Protein AF-A0AAF0TDH2-F1 (afdb_monomer)

Solvent-accessible surface area (backbone atoms only — not comparable to full-atom values): 7952 Å² total; per-residue (Å²): 132,87,83,76,61,48,94,65,68,72,44,84,54,62,76,77,41,66,58,97,68,36,34,32,22,38,26,40,34,54,87,83,44,97,67,91,58,60,51,54,29,28,34,43,34,21,43,61,96,62,30,69,61,59,55,50,49,50,58,56,37,62,77,40,68,89,36,91,58,48,72,44,62,68,47,34,45,79,46,80,52,93,97,41,53,31,37,31,42,33,30,59,53,82,91,70,78,55,77,60,76,76,54,73,85,88,79,69,83,70,92,71,72,67,78,79,85,86,78,90,78,81,88,76,89,133

pLDDT: mean 76.06, std 23.36, range [25.27, 97.56]

Organism: Solanum verrucosum (NCBI:txid315347)

Mean predicted aligned error: 10.88 Å

Sequence (126 aa):
MEEKEAEFMWKRGGTLGKGSYDFVSLAFTDTDSPMNVPSVIAVKSCTLSHCQSLQNERKFLRMFDDCPQIIRCFGFKVTQEDDSHLYNLLLEYASVGSVADRLGERGLPEFQLKYFHRGNLVKTHG

InterPro domains:
  IPR011009 Protein kinase-like domain superfamily [SSF56112] (11-118)
  IPR052751 Plant MAP kinase kinase kinase [PTHR48011] (7-117)

Nearest PDB structures (foldseek):
  1ywn-assembly1_A  TM=7.690E-01  e=1.434E-02  Homo sapiens
  7du8-assembly1_A  TM=7.326E-01  e=1.357E-02  Homo sapiens
  5amn-assembly1_A-2  TM=7.387E-01  e=1.789E-02  Homo sapiens
  8j61-assembly1_A  TM=7.366E-01  e=1.891E-02  Homo sapiens
  7ju6-assembly1_A  TM=5.436E-01  e=8.716E-03  Homo sapiens

Secondary structure (DSSP, 8-state):
-PPPPPSS-EEEEEEEEE-SSEEEEEEEE-TT-TT---SEEEEEEEEGGGTHHHHHHHHHHHTTTT-TTSPPEEEEEEEEETTEEEEEEEEE---S--GGGGS-S-S------S------------

Radius of gyration: 15.25 Å; Cα contacts (8 Å, |Δi|>4): 184; chains: 1; bounding box: 37×36×47 Å

Structure (mmCIF, N/CA/C/O backbone):
data_AF-A0AAF0TDH2-F1
#
_entry.id   AF-A0AAF0TDH2-F1
#
loop_
_atom_site.group_PDB
_atom_site.id
_atom_site.type_symbol
_atom_site.label_atom_id
_atom_site.label_alt_id
_atom_site.label_comp_id
_atom_site.label_asym_id
_atom_site.label_entity_id
_atom_site.label_seq_id
_atom_site.pdbx_PDB_ins_code
_atom_site.Cartn_x
_atom_site.Cartn_y
_atom_site.Cartn_z
_atom_site.occupancy
_atom_site.B_iso_or_equiv
_atom_site.auth_seq_id
_atom_site.auth_comp_id
_atom_site.auth_asym_id
_atom_site.auth_atom_id
_atom_site.pdbx_PDB_model_num
ATOM 1 N N . MET A 1 1 ? 16.440 12.050 7.221 1.00 44.00 1 MET A N 1
ATOM 2 C CA . MET A 1 1 ? 15.443 11.371 8.069 1.00 44.00 1 MET A CA 1
ATOM 3 C C . MET A 1 1 ? 15.174 10.046 7.392 1.00 44.00 1 MET A C 1
ATOM 5 O O . MET A 1 1 ? 14.632 10.048 6.297 1.00 44.00 1 MET A O 1
ATOM 9 N N . GLU A 1 2 ? 15.717 8.965 7.940 1.00 53.41 2 GLU A N 1
ATOM 10 C CA . GLU A 1 2 ? 15.536 7.620 7.392 1.00 53.41 2 GLU A CA 1
ATOM 11 C C . GLU A 1 2 ? 14.078 7.222 7.629 1.00 53.41 2 GLU A C 1
ATOM 13 O O . GLU A 1 2 ? 13.559 7.347 8.740 1.00 53.41 2 GLU A O 1
ATOM 18 N N . GLU A 1 3 ? 13.359 6.905 6.560 1.00 71.44 3 GLU A N 1
ATOM 19 C CA . GLU A 1 3 ? 11.929 6.644 6.649 1.00 71.44 3 GLU A CA 1
ATOM 20 C C . GLU A 1 3 ? 11.713 5.232 7.185 1.00 71.44 3 GLU A C 1
ATOM 22 O O . GLU A 1 3 ? 12.124 4.257 6.565 1.00 71.44 3 GLU A O 1
ATOM 27 N N . LYS A 1 4 ? 11.057 5.124 8.340 1.00 86.19 4 LYS A N 1
ATOM 28 C CA . LYS A 1 4 ? 10.780 3.834 8.971 1.00 86.19 4 LYS A CA 1
ATOM 29 C C . LYS A 1 4 ? 9.590 3.142 8.300 1.00 86.19 4 LYS A C 1
ATOM 31 O O . LYS A 1 4 ? 8.554 3.776 8.071 1.00 86.19 4 LYS A O 1
ATOM 36 N N . GLU A 1 5 ? 9.744 1.854 7.999 1.00 93.12 5 GLU A N 1
ATOM 37 C CA . GLU A 1 5 ? 8.651 0.986 7.551 1.00 93.12 5 GLU A CA 1
ATOM 38 C C . GLU A 1 5 ? 7.593 0.796 8.646 1.00 93.12 5 GLU A C 1
ATOM 40 O O . GLU A 1 5 ? 7.854 0.979 9.835 1.00 93.12 5 GLU A O 1
ATOM 45 N N . ALA A 1 6 ? 6.385 0.413 8.239 1.00 91.06 6 ALA A N 1
ATOM 46 C CA . ALA A 1 6 ? 5.291 0.136 9.158 1.00 91.06 6 ALA A CA 1
ATOM 47 C C . ALA A 1 6 ? 5.618 -1.042 10.100 1.00 91.06 6 ALA A C 1
ATOM 49 O O . ALA A 1 6 ? 6.099 -2.096 9.674 1.00 91.06 6 ALA A O 1
ATOM 50 N N . GLU A 1 7 ? 5.292 -0.885 11.384 1.00 88.75 7 GLU A N 1
ATOM 51 C CA . GLU A 1 7 ? 5.678 -1.812 12.463 1.00 88.75 7 GLU A CA 1
ATOM 52 C C . GLU A 1 7 ? 4.656 -2.930 12.738 1.00 88.75 7 GLU A C 1
ATOM 54 O O . GLU A 1 7 ? 4.766 -3.637 13.732 1.00 88.75 7 GLU A O 1
ATOM 59 N N . PHE A 1 8 ? 3.670 -3.128 11.860 1.00 89.94 8 PHE A N 1
ATOM 60 C CA . PHE A 1 8 ? 2.670 -4.195 11.990 1.00 89.94 8 PHE A CA 1
ATOM 61 C C . PHE A 1 8 ? 2.804 -5.242 10.883 1.00 89.94 8 PHE A C 1
ATOM 63 O O . PHE A 1 8 ? 3.315 -4.960 9.796 1.00 89.94 8 PHE A O 1
ATOM 70 N N . MET A 1 9 ? 2.360 -6.467 11.154 1.00 92.19 9 MET A N 1
ATOM 71 C CA . MET A 1 9 ? 2.359 -7.553 10.176 1.00 92.19 9 MET A CA 1
ATOM 72 C C . MET A 1 9 ? 1.107 -7.491 9.302 1.00 92.19 9 MET A C 1
ATOM 74 O O . MET A 1 9 ? 0.023 -7.120 9.754 1.00 92.19 9 MET A O 1
ATOM 78 N N . TRP A 1 10 ? 1.270 -7.839 8.028 1.00 94.25 10 TRP A N 1
ATOM 79 C CA . TRP A 1 10 ? 0.172 -7.948 7.077 1.00 94.25 10 TRP A CA 1
ATOM 80 C C . TRP A 1 10 ? 0.418 -9.110 6.120 1.00 94.25 10 TRP A C 1
ATOM 82 O O . TRP A 1 10 ? 1.561 -9.493 5.862 1.00 94.25 10 TRP A O 1
ATOM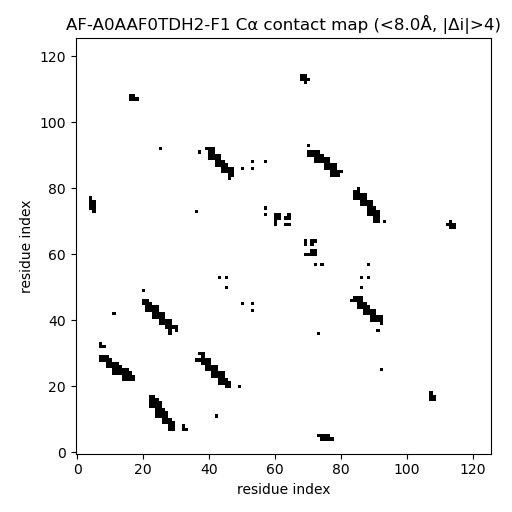 92 N N . LYS A 1 11 ? -0.667 -9.653 5.573 1.00 95.25 11 LYS A N 1
ATOM 93 C CA . LYS A 1 11 ? -0.642 -10.705 4.561 1.00 95.25 11 LYS A CA 1
ATOM 94 C C . LYS A 1 11 ? -1.417 -10.259 3.331 1.00 95.25 11 LYS A C 1
ATOM 96 O O . LYS A 1 11 ? -2.586 -9.887 3.443 1.00 95.25 11 LYS A O 1
ATOM 101 N N . ARG A 1 12 ? -0.779 -10.320 2.159 1.00 95.56 12 ARG A N 1
ATOM 102 C CA . ARG A 1 12 ? -1.423 -10.000 0.880 1.00 95.56 12 ARG A CA 1
ATOM 103 C C . ARG A 1 12 ? -2.577 -10.963 0.592 1.00 95.56 12 ARG A C 1
ATOM 105 O O . ARG A 1 12 ? -2.454 -12.172 0.782 1.00 95.56 12 ARG A O 1
ATOM 112 N N . GLY A 1 13 ? -3.689 -10.407 0.132 1.00 94.50 13 GLY A N 1
ATOM 113 C CA . GLY A 1 13 ? -4.853 -11.112 -0.389 1.00 94.50 13 GLY A CA 1
ATOM 114 C C . GLY A 1 13 ? -4.992 -10.945 -1.904 1.00 94.50 13 GLY A C 1
ATOM 115 O O . GLY A 1 13 ? -4.016 -10.735 -2.620 1.00 94.50 13 GLY A O 1
ATOM 116 N N . GLY A 1 14 ? -6.227 -11.039 -2.401 1.00 90.56 14 GLY A N 1
ATOM 117 C CA . GLY A 1 14 ? -6.520 -10.930 -3.832 1.00 90.56 14 GLY A CA 1
ATOM 118 C C . GLY A 1 14 ? -6.251 -9.536 -4.410 1.00 90.56 14 GLY A C 1
ATOM 119 O O . GLY A 1 14 ? -6.460 -8.518 -3.745 1.00 90.56 14 GLY A O 1
ATOM 120 N N . THR A 1 15 ? -5.813 -9.491 -5.668 1.00 92.12 15 THR A N 1
ATOM 121 C CA . THR A 1 15 ? -5.660 -8.252 -6.442 1.00 92.12 15 THR A CA 1
ATOM 122 C C . THR A 1 15 ? -7.030 -7.638 -6.741 1.00 92.12 15 THR A C 1
ATOM 124 O O . THR A 1 15 ? -7.901 -8.294 -7.304 1.00 92.12 15 THR A O 1
ATOM 127 N N . LEU A 1 16 ? -7.198 -6.369 -6.381 1.00 87.19 16 LEU A N 1
ATOM 128 C CA . LEU A 1 16 ? -8.380 -5.545 -6.645 1.00 87.19 16 LEU A CA 1
ATOM 129 C C . LEU A 1 16 ? -8.294 -4.828 -7.997 1.00 87.19 16 LEU A C 1
ATOM 131 O O . LEU A 1 16 ? -9.309 -4.579 -8.638 1.00 87.19 16 LEU A O 1
ATOM 135 N N . GLY A 1 17 ? -7.082 -4.496 -8.446 1.00 85.38 17 GLY A N 1
ATOM 136 C CA . GLY A 1 17 ? -6.857 -3.881 -9.749 1.00 85.38 17 GLY A CA 1
ATOM 137 C C . GLY A 1 17 ? -5.380 -3.775 -10.095 1.00 85.38 17 GLY A C 1
ATOM 138 O O . GLY A 1 17 ? -4.519 -3.916 -9.231 1.00 85.38 17 GLY A O 1
ATOM 139 N N . LYS A 1 18 ? -5.083 -3.546 -11.374 1.00 88.12 18 LYS A N 1
ATOM 140 C CA .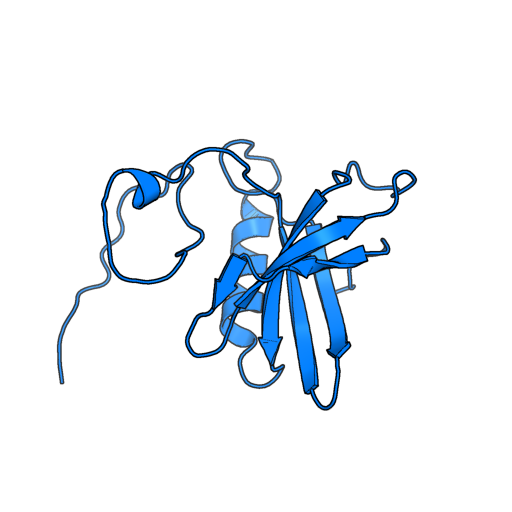 LYS A 1 18 ? -3.718 -3.520 -11.904 1.00 88.12 18 LYS A CA 1
ATOM 141 C C . LYS A 1 18 ? -3.561 -2.375 -12.896 1.00 88.12 18 LYS A C 1
ATOM 143 O O . LYS A 1 18 ? -4.312 -2.320 -13.864 1.00 88.12 18 LYS A O 1
ATOM 148 N N . GLY A 1 19 ? -2.600 -1.494 -12.641 1.00 81.62 19 GLY A N 1
ATOM 149 C CA . GLY A 1 19 ? -2.113 -0.484 -13.571 1.00 81.62 19 GLY A CA 1
ATOM 150 C C . GLY A 1 19 ? -0.922 -0.983 -14.385 1.00 81.62 19 GLY A C 1
ATOM 151 O O . GLY A 1 19 ? -0.550 -2.157 -14.345 1.00 81.62 19 GLY A O 1
ATOM 152 N N . SER A 1 20 ? -0.310 -0.078 -15.149 1.00 83.62 20 SER A N 1
ATOM 153 C CA . SER A 1 20 ? 0.844 -0.413 -15.996 1.00 83.62 20 SER A CA 1
ATOM 154 C C . SER A 1 20 ? 2.091 -0.776 -15.184 1.00 83.62 20 SER A C 1
ATOM 156 O O . SER A 1 20 ? 2.846 -1.655 -15.589 1.00 83.62 20 SER A O 1
ATOM 158 N N . TYR A 1 21 ? 2.298 -0.110 -14.044 1.00 86.25 21 TYR A N 1
ATOM 159 C CA . TYR A 1 21 ? 3.496 -0.254 -13.200 1.00 86.25 21 TYR A CA 1
ATOM 160 C C . TYR A 1 21 ? 3.173 -0.538 -11.732 1.00 86.25 21 TYR A C 1
ATOM 162 O O . TYR A 1 21 ? 4.081 -0.721 -10.920 1.00 86.25 21 TYR A O 1
ATOM 170 N N . ASP A 1 22 ? 1.890 -0.558 -11.387 1.00 90.88 22 ASP A N 1
ATOM 171 C CA . ASP A 1 22 ? 1.410 -0.784 -10.038 1.00 90.88 22 ASP A CA 1
ATOM 172 C C . ASP A 1 22 ? 0.199 -1.718 -10.023 1.00 90.88 22 ASP A C 1
ATOM 174 O O . ASP A 1 22 ? -0.384 -2.074 -11.050 1.00 90.88 22 ASP A O 1
ATOM 178 N N . PHE A 1 23 ? -0.157 -2.174 -8.834 1.00 91.25 23 PHE A N 1
ATOM 179 C CA . PHE A 1 23 ? -1.384 -2.915 -8.602 1.00 91.25 23 PHE A CA 1
ATOM 180 C C . PHE A 1 23 ? -1.885 -2.668 -7.187 1.00 91.25 23 PHE A C 1
ATOM 182 O O . PHE A 1 23 ? -1.129 -2.274 -6.302 1.00 91.25 23 PHE A O 1
ATOM 189 N N . VAL A 1 24 ? -3.174 -2.902 -6.981 1.00 93.69 24 VAL A N 1
ATOM 190 C CA . VAL A 1 24 ? -3.834 -2.791 -5.685 1.00 93.69 24 VAL A CA 1
ATOM 191 C C . VAL A 1 24 ? -4.320 -4.172 -5.282 1.00 93.69 24 VAL A C 1
ATOM 193 O O . VAL A 1 24 ? -4.939 -4.869 -6.083 1.00 93.69 24 VAL A O 1
ATOM 196 N N . SER A 1 25 ? -4.066 -4.575 -4.044 1.00 93.81 25 SER A N 1
ATOM 197 C CA . SER A 1 25 ? -4.567 -5.821 -3.462 1.00 93.81 25 SER A CA 1
ATOM 198 C C . SER A 1 25 ? -5.226 -5.574 -2.114 1.00 93.81 25 SER A C 1
ATOM 200 O O . SER A 1 25 ? -4.873 -4.630 -1.409 1.00 93.81 25 SER A O 1
ATOM 202 N N . LEU A 1 26 ? -6.131 -6.467 -1.724 1.00 95.12 26 LEU A N 1
ATOM 203 C CA . LEU A 1 26 ? -6.515 -6.607 -0.323 1.00 95.12 26 LEU A CA 1
ATOM 204 C C . LEU A 1 26 ? -5.311 -7.064 0.498 1.00 95.12 26 LEU A C 1
ATOM 206 O O . LEU A 1 26 ? -4.433 -7.766 -0.009 1.00 95.12 26 LEU A O 1
ATOM 210 N N . ALA A 1 27 ? -5.297 -6.721 1.776 1.00 95.75 27 ALA A N 1
ATOM 211 C CA . ALA A 1 27 ? -4.432 -7.353 2.753 1.00 95.75 27 ALA A CA 1
ATOM 212 C C . ALA A 1 27 ? -5.124 -7.466 4.105 1.00 95.75 27 ALA A C 1
ATOM 214 O O . ALA A 1 27 ? -6.010 -6.681 4.437 1.00 95.75 27 ALA A O 1
ATOM 215 N N . PHE A 1 28 ? -4.677 -8.449 4.876 1.00 94.44 28 PHE A N 1
ATOM 216 C CA . PHE A 1 28 ? -5.181 -8.744 6.206 1.00 94.44 28 PHE A CA 1
ATOM 217 C C . PHE A 1 28 ? -4.102 -8.429 7.230 1.00 94.44 28 PHE A C 1
ATOM 219 O O . PHE A 1 28 ? -2.948 -8.814 7.030 1.00 94.44 28 PHE A O 1
ATOM 226 N N . THR A 1 29 ? -4.462 -7.726 8.296 1.00 93.06 29 THR A N 1
ATOM 227 C CA . THR A 1 29 ? -3.552 -7.410 9.404 1.00 93.06 29 THR A CA 1
ATOM 228 C C . THR A 1 29 ? -3.938 -8.203 10.640 1.00 93.06 29 THR A C 1
ATOM 230 O O . THR A 1 29 ? -5.099 -8.586 10.806 1.00 93.06 29 THR A O 1
ATOM 233 N N . ASP A 1 30 ? -2.979 -8.406 11.537 1.00 86.44 30 ASP A N 1
ATOM 234 C CA . ASP A 1 30 ? -3.263 -9.025 12.829 1.00 86.44 30 ASP A CA 1
ATOM 235 C C . ASP A 1 30 ? -4.142 -8.107 13.692 1.00 86.44 30 ASP A C 1
ATOM 237 O O . ASP A 1 30 ? -4.023 -6.877 13.650 1.00 86.44 30 ASP A O 1
ATOM 241 N N . THR A 1 31 ? -5.034 -8.711 14.480 1.00 67.31 31 THR A N 1
ATOM 242 C CA . THR A 1 31 ? -5.997 -8.000 15.338 1.00 67.31 31 THR A CA 1
ATOM 243 C C . THR A 1 31 ? -5.336 -7.249 16.491 1.00 67.31 31 THR A C 1
ATOM 245 O O . THR A 1 31 ? -5.907 -6.281 16.982 1.00 67.31 31 THR A O 1
ATOM 248 N N . ASP A 1 32 ? -4.121 -7.652 16.874 1.00 66.19 32 ASP A N 1
ATOM 249 C CA . ASP A 1 32 ? -3.364 -7.086 17.999 1.00 66.19 32 ASP A CA 1
ATOM 250 C C . ASP A 1 32 ? -2.411 -5.956 17.562 1.00 66.19 32 ASP A C 1
ATOM 252 O O . ASP A 1 32 ? -1.479 -5.587 18.278 1.00 66.19 32 ASP A O 1
ATOM 256 N N . SER A 1 33 ? -2.616 -5.405 16.360 1.00 63.66 33 SER A N 1
ATOM 257 C CA . SER A 1 33 ? -1.771 -4.342 15.817 1.00 63.66 33 SER A CA 1
ATOM 258 C C . SER A 1 33 ? -1.809 -3.081 16.702 1.00 63.66 33 SER A C 1
ATOM 260 O O . SER A 1 33 ? -2.892 -2.552 16.971 1.00 63.66 33 SER A O 1
ATOM 262 N N . PRO A 1 34 ? -0.648 -2.522 17.099 1.00 63.16 34 PRO A N 1
ATOM 263 C CA . PRO A 1 34 ? -0.549 -1.418 18.062 1.00 63.16 34 PRO A CA 1
ATOM 264 C C . PRO A 1 34 ? -1.094 -0.058 17.573 1.00 63.16 34 PRO A C 1
ATOM 266 O O . PRO A 1 34 ? -0.947 0.944 18.268 1.00 63.16 34 PRO A O 1
ATOM 269 N N . MET A 1 35 ? -1.704 0.022 16.383 1.00 64.44 35 MET A N 1
ATOM 270 C CA . MET A 1 35 ? -1.939 1.286 15.672 1.00 64.44 35 MET A CA 1
ATOM 271 C C . MET A 1 35 ? -3.352 1.466 15.095 1.00 64.44 35 MET A C 1
ATOM 273 O O . MET A 1 35 ? -3.489 2.016 14.006 1.00 64.44 35 MET A O 1
ATOM 277 N N . ASN A 1 36 ? -4.430 1.042 15.773 1.00 77.62 36 ASN A N 1
ATOM 278 C CA . ASN A 1 36 ? -5.811 1.236 15.268 1.00 77.62 36 ASN A CA 1
ATOM 279 C C . ASN A 1 36 ? -5.942 0.877 13.767 1.00 77.62 36 ASN A C 1
ATOM 281 O O . ASN A 1 36 ? -6.617 1.575 12.998 1.00 77.62 36 ASN A O 1
ATOM 285 N N . VAL A 1 37 ? -5.184 -0.130 13.323 1.00 87.12 37 VAL A N 1
ATOM 286 C CA . VAL A 1 37 ? -5.144 -0.557 11.927 1.00 87.12 37 VAL A CA 1
ATOM 287 C C . VAL A 1 37 ? -6.287 -1.553 11.766 1.00 87.12 37 VAL A C 1
ATOM 289 O O . VAL A 1 37 ? -6.361 -2.500 12.550 1.00 87.12 37 VAL A O 1
ATOM 292 N N . PRO A 1 38 ? -7.211 -1.346 10.815 1.00 89.06 38 PRO A N 1
ATOM 293 C CA . PRO A 1 38 ? -8.296 -2.288 10.583 1.00 89.06 38 PRO A CA 1
ATOM 294 C C . PRO A 1 38 ? -7.751 -3.649 10.147 1.00 89.06 38 PRO A C 1
ATOM 296 O O . PRO A 1 38 ? -6.758 -3.704 9.431 1.00 89.06 38 PRO A O 1
ATOM 299 N N . SER A 1 39 ? -8.464 -4.729 10.478 1.00 91.00 39 SER A N 1
ATOM 300 C CA . SER A 1 39 ? -8.101 -6.104 10.090 1.00 91.00 39 SER A CA 1
ATOM 301 C C . SER A 1 39 ? -8.016 -6.330 8.576 1.00 91.00 39 SER A C 1
ATOM 303 O O . SER A 1 39 ? -7.444 -7.325 8.133 1.00 91.00 39 SER A O 1
ATOM 305 N N . VAL A 1 40 ? -8.583 -5.417 7.783 1.00 92.12 40 VAL A N 1
ATOM 306 C CA . VAL A 1 40 ? -8.525 -5.407 6.322 1.00 92.12 40 VAL A CA 1
ATOM 307 C C . VAL A 1 40 ? -8.068 -4.035 5.843 1.00 92.12 40 VAL A C 1
ATOM 309 O O . VAL A 1 40 ? -8.657 -3.013 6.197 1.00 92.12 40 VAL A O 1
ATOM 312 N N . ILE A 1 41 ? -7.050 -4.023 4.989 1.00 93.31 41 ILE A N 1
ATOM 313 C CA . ILE A 1 41 ? -6.490 -2.820 4.367 1.00 93.31 41 ILE A CA 1
ATOM 314 C C . ILE A 1 41 ? -6.354 -3.009 2.850 1.00 93.31 41 ILE A C 1
ATOM 316 O O . ILE A 1 41 ? -6.433 -4.127 2.332 1.00 93.31 41 ILE A O 1
ATOM 320 N N . ALA A 1 42 ? -6.132 -1.909 2.134 1.00 95.56 42 ALA A N 1
ATOM 321 C CA . ALA A 1 42 ? -5.683 -1.925 0.749 1.00 95.56 42 ALA A CA 1
ATOM 322 C C . ALA A 1 42 ? -4.160 -1.764 0.701 1.00 95.56 42 ALA A C 1
ATOM 324 O O . ALA A 1 42 ? -3.573 -1.015 1.482 1.00 95.56 42 ALA A O 1
ATOM 325 N N . VAL A 1 43 ? -3.511 -2.446 -0.237 1.00 96.19 43 VAL A N 1
ATOM 326 C CA . VAL A 1 43 ? -2.073 -2.316 -0.477 1.00 96.19 43 VAL A CA 1
ATOM 327 C C . VAL A 1 43 ? -1.858 -1.962 -1.932 1.00 96.19 43 VAL A C 1
ATOM 329 O O . VAL A 1 43 ? -2.202 -2.751 -2.811 1.00 96.19 43 VAL A O 1
ATOM 332 N N . LYS A 1 44 ? -1.284 -0.784 -2.178 1.00 96.38 44 LYS A N 1
ATOM 333 C CA . LYS A 1 44 ? -0.837 -0.369 -3.508 1.00 96.38 44 LYS A CA 1
ATOM 334 C C . LYS A 1 44 ? 0.645 -0.685 -3.647 1.00 96.38 44 LYS A C 1
ATOM 336 O O . LYS A 1 44 ? 1.450 -0.264 -2.818 1.00 96.38 44 LYS A O 1
ATOM 341 N N . SER A 1 45 ? 0.999 -1.429 -4.681 1.00 96.25 45 SER A N 1
ATOM 342 C CA . SER A 1 45 ? 2.321 -2.024 -4.840 1.00 96.25 45 SER A CA 1
ATOM 343 C C . SER A 1 45 ? 2.923 -1.697 -6.189 1.00 96.25 45 SER A C 1
ATOM 345 O O . SER A 1 45 ? 2.218 -1.673 -7.191 1.00 96.25 45 SER A O 1
ATOM 347 N N . CYS A 1 46 ? 4.235 -1.501 -6.221 1.00 96.00 46 CYS A N 1
ATOM 348 C CA . CYS A 1 46 ? 5.013 -1.384 -7.451 1.00 96.00 46 CYS A CA 1
ATOM 349 C C . CYS A 1 46 ? 6.437 -1.894 -7.215 1.00 96.00 46 CYS A C 1
ATOM 351 O O . CYS A 1 46 ? 6.897 -1.979 -6.076 1.00 96.00 46 CYS A O 1
ATOM 353 N N . THR A 1 47 ? 7.160 -2.207 -8.285 1.00 95.94 47 THR A N 1
ATOM 354 C CA . THR A 1 47 ? 8.596 -2.511 -8.203 1.00 95.94 47 THR A CA 1
ATOM 355 C C . THR A 1 47 ? 9.377 -1.308 -7.676 1.00 95.94 47 THR A C 1
ATOM 357 O O . THR A 1 47 ? 9.043 -0.173 -8.026 1.00 95.94 47 THR A O 1
ATOM 360 N N . LEU A 1 48 ? 10.474 -1.528 -6.944 1.00 94.50 48 LEU A N 1
ATOM 361 C CA . LEU A 1 48 ? 11.319 -0.431 -6.439 1.00 94.50 48 LEU A CA 1
ATOM 362 C C . LEU A 1 48 ? 11.771 0.558 -7.531 1.00 94.50 48 LEU A C 1
ATOM 364 O O . LEU A 1 48 ? 11.809 1.761 -7.280 1.00 94.50 48 LEU A O 1
ATOM 368 N N . SER A 1 49 ? 12.026 0.095 -8.758 1.00 94.19 49 SER A N 1
ATOM 369 C CA . SER A 1 49 ? 12.405 0.957 -9.892 1.00 94.19 49 SER A CA 1
ATOM 370 C C . SER A 1 49 ? 11.324 1.962 -10.317 1.00 94.19 49 SER A C 1
ATOM 372 O O . SER A 1 49 ? 11.630 2.921 -11.017 1.00 94.19 49 SER A O 1
ATOM 374 N N . HIS A 1 50 ? 10.072 1.761 -9.900 1.00 92.38 50 HIS A N 1
ATOM 375 C CA . HIS A 1 50 ? 8.916 2.585 -10.268 1.00 92.38 50 HIS A CA 1
ATOM 376 C C . HIS A 1 50 ? 8.220 3.213 -9.046 1.00 92.38 50 HIS A C 1
ATOM 378 O O . HIS A 1 50 ? 7.143 3.790 -9.177 1.00 92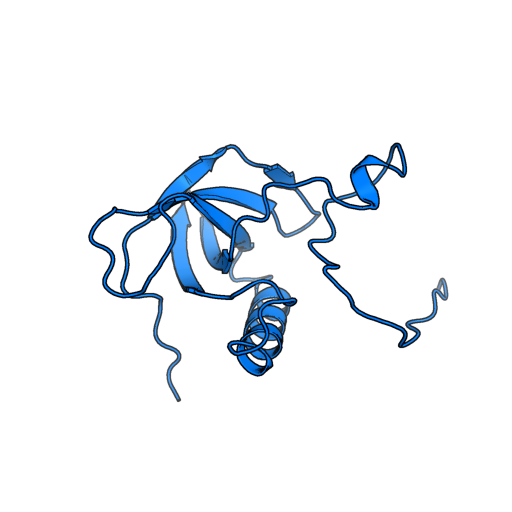.38 50 HIS A O 1
ATOM 384 N N . CYS A 1 51 ? 8.824 3.146 -7.852 1.00 93.81 51 CYS A N 1
ATOM 385 C CA . CYS A 1 51 ? 8.157 3.541 -6.606 1.00 93.81 51 CYS A CA 1
ATOM 386 C C . CYS A 1 51 ? 8.112 5.042 -6.316 1.00 93.81 51 CYS A C 1
ATOM 388 O O . CYS A 1 51 ? 7.458 5.455 -5.358 1.00 93.81 51 CYS A O 1
ATOM 390 N N . GLN A 1 52 ? 8.745 5.874 -7.145 1.00 93.75 52 GLN A N 1
ATOM 391 C CA . GLN A 1 52 ? 8.807 7.319 -6.918 1.00 93.75 52 GLN A CA 1
ATOM 392 C C . GLN A 1 52 ? 7.414 7.961 -6.817 1.00 93.75 52 GLN A C 1
ATOM 394 O O . GLN A 1 52 ? 7.199 8.846 -5.986 1.00 93.75 52 GLN A O 1
ATOM 399 N N . SER A 1 53 ? 6.458 7.506 -7.634 1.00 89.56 53 SER A N 1
ATOM 400 C CA . SER A 1 53 ? 5.073 7.986 -7.596 1.00 89.56 53 SER A CA 1
ATOM 401 C C . SER A 1 53 ? 4.382 7.613 -6.281 1.00 89.56 53 SER A C 1
ATOM 403 O O . SER A 1 53 ? 3.813 8.489 -5.635 1.00 89.56 53 SER A O 1
ATOM 405 N N . LEU A 1 54 ? 4.504 6.359 -5.831 1.00 92.06 54 LEU A N 1
ATOM 406 C CA . LEU A 1 54 ? 3.926 5.891 -4.565 1.00 92.06 54 LEU A CA 1
ATOM 407 C C . LEU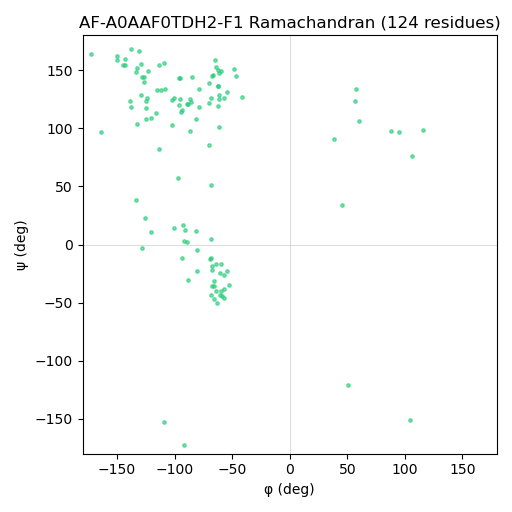 A 1 54 ? 4.567 6.575 -3.348 1.00 92.06 54 LEU A C 1
ATOM 409 O O . LEU A 1 54 ? 3.879 6.884 -2.378 1.00 92.06 54 LEU A O 1
ATOM 413 N N . GLN A 1 55 ? 5.870 6.863 -3.385 1.00 93.75 55 GLN A N 1
ATOM 414 C CA . GLN A 1 55 ? 6.537 7.624 -2.324 1.00 93.75 55 GLN A CA 1
ATOM 415 C C . GLN A 1 55 ? 6.000 9.057 -2.221 1.00 93.75 55 GLN A C 1
ATOM 417 O O . GLN A 1 55 ? 5.825 9.572 -1.112 1.00 93.75 55 GLN A O 1
ATOM 422 N N . ASN A 1 56 ? 5.732 9.701 -3.361 1.00 91.38 56 ASN A N 1
ATOM 423 C CA . ASN A 1 56 ? 5.129 11.032 -3.406 1.00 91.38 56 ASN A CA 1
ATOM 424 C C . ASN A 1 56 ? 3.674 10.999 -2.923 1.00 91.38 56 ASN A C 1
ATOM 426 O O . ASN A 1 56 ? 3.287 11.838 -2.114 1.00 91.38 56 ASN A O 1
ATOM 430 N N . GLU A 1 57 ? 2.900 10.000 -3.348 1.00 91.31 57 GLU A N 1
ATOM 431 C CA . GLU A 1 57 ? 1.531 9.762 -2.880 1.00 91.31 57 GLU A CA 1
ATOM 432 C C . GLU A 1 57 ? 1.490 9.583 -1.358 1.00 91.31 57 GLU A C 1
ATOM 434 O O . GLU A 1 57 ? 0.716 10.247 -0.677 1.00 91.31 57 GLU A O 1
ATOM 439 N N . ARG A 1 58 ? 2.401 8.787 -0.789 1.00 92.38 58 ARG A N 1
ATOM 440 C CA . ARG A 1 58 ? 2.527 8.631 0.666 1.00 92.38 58 ARG A CA 1
ATOM 441 C C . ARG A 1 58 ? 2.818 9.958 1.370 1.00 92.38 58 ARG A C 1
ATOM 443 O O . ARG A 1 58 ? 2.232 10.222 2.415 1.00 92.38 58 ARG A O 1
ATOM 450 N N . LYS A 1 59 ? 3.737 10.776 0.837 1.00 91.88 59 LYS A N 1
ATOM 451 C CA . LYS A 1 59 ? 4.050 12.102 1.408 1.00 91.88 59 LYS A CA 1
ATOM 452 C C . LYS A 1 59 ? 2.818 13.000 1.404 1.00 91.88 59 LYS A C 1
ATOM 454 O O . LYS A 1 59 ? 2.557 13.647 2.407 1.00 91.88 59 LYS A O 1
ATOM 459 N N . PHE A 1 60 ? 2.070 12.996 0.304 1.00 90.25 60 PHE A N 1
ATOM 460 C CA . PHE A 1 60 ? 0.833 13.751 0.176 1.00 90.25 60 PHE A CA 1
ATOM 461 C C . PHE A 1 60 ? -0.228 13.270 1.172 1.00 90.25 60 PHE A C 1
ATOM 463 O O . PHE A 1 60 ? -0.744 14.082 1.925 1.00 90.25 60 PHE A O 1
ATOM 470 N N . LEU A 1 61 ? -0.503 11.964 1.245 1.00 89.31 61 LEU A N 1
ATOM 471 C CA . LEU A 1 61 ? -1.509 11.408 2.159 1.00 89.31 61 LEU A CA 1
ATOM 472 C C . LEU A 1 61 ? -1.190 11.708 3.629 1.00 89.31 61 LEU A C 1
ATOM 474 O O . LEU A 1 61 ? -2.085 12.098 4.369 1.00 89.31 61 LEU A O 1
ATOM 478 N N . ARG A 1 62 ? 0.089 11.637 4.024 1.00 88.12 62 ARG A N 1
ATOM 479 C CA . ARG A 1 62 ? 0.537 11.991 5.384 1.00 88.12 62 ARG A CA 1
ATOM 480 C C . ARG A 1 62 ? 0.258 13.442 5.775 1.00 88.12 62 ARG A C 1
ATOM 482 O O . ARG A 1 62 ?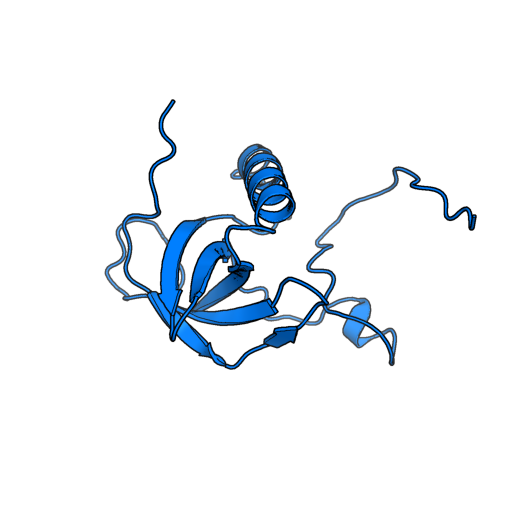 0.160 13.742 6.958 1.00 88.12 62 ARG A O 1
ATOM 489 N N . MET A 1 63 ? 0.129 14.357 4.813 1.00 90.00 63 MET A N 1
ATOM 490 C CA . MET A 1 63 ? -0.255 15.745 5.109 1.00 90.00 63 MET A CA 1
ATOM 491 C C . MET A 1 63 ? -1.710 15.862 5.589 1.00 90.00 63 MET A C 1
ATOM 493 O O . MET A 1 63 ? -2.097 16.919 6.081 1.00 90.00 63 MET A O 1
ATOM 497 N N . PHE A 1 64 ? -2.506 14.801 5.441 1.00 86.94 64 PHE A N 1
ATOM 498 C CA . PHE A 1 64 ? -3.935 14.771 5.729 1.00 86.94 64 PHE A CA 1
ATOM 499 C C . PHE A 1 64 ? -4.325 13.651 6.703 1.00 86.94 64 PHE A C 1
ATOM 501 O O . PHE A 1 64 ? -5.487 13.252 6.718 1.00 86.94 64 PHE A O 1
ATOM 508 N N . ASP A 1 65 ? -3.395 13.157 7.527 1.00 82.88 65 ASP A N 1
ATOM 509 C CA . ASP A 1 65 ? -3.664 12.053 8.466 1.00 82.88 65 ASP A CA 1
ATOM 510 C C . ASP A 1 65 ? -4.825 12.356 9.446 1.00 82.88 65 ASP A C 1
ATOM 512 O O . ASP A 1 65 ? -5.524 11.436 9.868 1.00 82.88 65 ASP A O 1
ATOM 516 N N . ASP A 1 66 ? -5.095 13.636 9.736 1.00 84.06 66 ASP A N 1
ATOM 517 C CA . ASP A 1 66 ? -6.197 14.089 10.603 1.00 84.06 66 ASP A CA 1
ATOM 518 C C . ASP A 1 66 ? -7.527 14.342 9.854 1.00 84.06 66 ASP A C 1
ATOM 520 O O . ASP A 1 66 ? -8.513 14.789 10.446 1.00 84.06 66 ASP A O 1
ATOM 524 N N . CYS A 1 67 ? -7.581 14.092 8.542 1.00 85.06 67 CYS A N 1
ATOM 525 C CA . CYS A 1 67 ? -8.752 14.356 7.706 1.00 85.06 67 CYS A CA 1
ATOM 526 C C . CYS A 1 67 ? -9.525 13.053 7.419 1.00 85.06 67 CYS A C 1
ATOM 528 O O . CYS A 1 67 ? -9.131 12.298 6.532 1.00 85.06 67 CYS A O 1
ATOM 530 N N . PRO A 1 68 ? -10.670 12.787 8.083 1.00 81.44 68 PRO A N 1
ATOM 531 C CA . PRO A 1 68 ? -11.414 11.527 7.927 1.00 81.44 68 PRO A CA 1
ATOM 532 C C . PRO A 1 68 ? -12.062 11.350 6.543 1.00 81.44 68 PRO A C 1
ATOM 534 O O . PRO A 1 68 ? -12.577 10.280 6.214 1.00 81.44 68 PRO A O 1
ATOM 537 N N . GLN A 1 69 ? -12.097 12.412 5.735 1.00 82.19 69 GLN A N 1
ATOM 538 C CA . GLN A 1 69 ? -12.539 12.353 4.349 1.00 82.19 69 GLN A CA 1
ATOM 539 C C . GLN A 1 69 ? -11.434 11.843 3.424 1.00 82.19 69 GLN A C 1
ATOM 541 O O . GLN A 1 69 ? -11.751 11.337 2.361 1.00 82.19 69 GLN A O 1
ATOM 546 N N . ILE A 1 70 ? -10.159 11.938 3.790 1.00 84.06 70 ILE A N 1
ATOM 547 C CA . ILE A 1 70 ? -9.058 11.458 2.953 1.00 84.06 70 ILE A CA 1
ATOM 548 C C . ILE A 1 70 ? -8.682 10.049 3.404 1.00 84.06 70 ILE A C 1
ATOM 550 O O . ILE A 1 70 ? -8.753 9.714 4.582 1.00 84.06 70 ILE A O 1
ATOM 554 N N . ILE A 1 71 ? -8.330 9.195 2.444 1.00 87.12 71 ILE A N 1
ATOM 555 C CA . ILE A 1 71 ? -7.940 7.818 2.742 1.00 87.12 71 ILE A CA 1
ATOM 556 C C . ILE A 1 71 ? -6.704 7.843 3.636 1.00 87.12 71 ILE A C 1
ATOM 558 O O . ILE A 1 71 ? -5.675 8.413 3.267 1.00 87.12 71 ILE A O 1
ATOM 562 N N . ARG A 1 72 ? -6.793 7.171 4.784 1.00 89.12 72 ARG A N 1
ATOM 563 C CA . ARG A 1 72 ? -5.677 7.101 5.722 1.00 89.12 72 ARG A CA 1
ATOM 564 C C . ARG A 1 72 ? -4.529 6.252 5.175 1.00 89.12 72 ARG A C 1
ATOM 566 O O . ARG A 1 72 ? -4.737 5.172 4.618 1.00 89.12 72 ARG A O 1
ATOM 573 N N . CYS A 1 73 ? -3.306 6.729 5.392 1.00 92.12 73 CYS A N 1
ATOM 574 C CA . CYS A 1 73 ? -2.076 6.015 5.081 1.00 92.12 73 CYS A CA 1
ATOM 575 C C . CYS A 1 73 ? -1.469 5.426 6.358 1.00 92.12 73 CYS A C 1
ATOM 577 O O . CYS A 1 73 ? -1.172 6.139 7.309 1.00 92.12 73 CYS A O 1
ATOM 579 N N . PHE A 1 74 ? -1.233 4.117 6.371 1.00 91.62 74 PHE A N 1
ATOM 580 C CA . PHE A 1 74 ? -0.618 3.409 7.501 1.00 91.62 74 PHE A CA 1
ATOM 581 C C . PHE A 1 74 ? 0.906 3.304 7.391 1.00 91.62 74 PHE A C 1
ATOM 583 O O . PHE A 1 74 ? 1.560 2.668 8.215 1.00 91.62 74 PHE A O 1
ATOM 590 N N . GLY A 1 75 ? 1.483 3.907 6.351 1.00 93.50 75 GLY A N 1
ATOM 591 C CA . GLY A 1 75 ? 2.900 3.823 6.035 1.00 93.50 75 GLY A CA 1
ATOM 592 C C . GLY A 1 75 ? 3.175 2.888 4.866 1.00 93.50 75 GLY A C 1
ATOM 593 O O . GLY A 1 75 ? 2.373 2.763 3.943 1.00 93.50 75 GLY A O 1
ATOM 594 N N . PHE A 1 76 ? 4.357 2.285 4.871 1.00 96.06 76 PHE A N 1
ATOM 595 C CA . PHE A 1 76 ? 4.832 1.465 3.765 1.00 96.06 76 PHE A CA 1
ATOM 596 C C . PHE A 1 76 ? 5.635 0.268 4.267 1.00 96.06 76 PHE A C 1
ATOM 598 O O . PHE A 1 76 ? 6.143 0.304 5.388 1.00 96.06 76 PHE A O 1
ATOM 605 N N . LYS A 1 77 ? 5.768 -0.754 3.420 1.00 95.94 77 LYS A N 1
ATOM 606 C CA . LYS A 1 77 ? 6.719 -1.858 3.588 1.00 95.94 77 LYS A CA 1
ATOM 607 C C . LYS A 1 77 ? 7.466 -2.141 2.299 1.00 95.94 77 LYS A C 1
ATOM 609 O O . LYS A 1 77 ? 6.875 -2.034 1.222 1.00 95.94 77 LYS A O 1
ATOM 614 N N . VAL A 1 78 ? 8.706 -2.592 2.406 1.00 96.31 78 VAL A N 1
ATOM 615 C CA . VAL A 1 78 ? 9.404 -3.231 1.291 1.00 96.31 78 VAL A CA 1
ATOM 616 C C . VAL A 1 78 ? 9.354 -4.738 1.497 1.00 96.31 78 VAL A C 1
ATOM 618 O O . VAL A 1 78 ? 9.704 -5.246 2.558 1.00 96.31 78 VAL A O 1
ATOM 621 N N . THR A 1 79 ? 8.874 -5.465 0.494 1.00 95.81 79 THR A N 1
ATOM 622 C CA . THR A 1 79 ? 8.810 -6.931 0.531 1.00 95.81 79 THR A CA 1
ATOM 623 C C . THR A 1 79 ? 9.569 -7.513 -0.647 1.00 95.81 79 THR A C 1
ATOM 625 O O . THR A 1 79 ? 9.634 -6.907 -1.718 1.00 95.81 79 THR A O 1
ATOM 628 N N . GLN A 1 80 ? 10.143 -8.694 -0.446 1.00 95.38 80 GLN A N 1
ATOM 629 C CA . GLN A 1 80 ? 10.554 -9.555 -1.543 1.00 95.38 80 GLN A CA 1
ATOM 630 C C . GLN A 1 80 ? 9.410 -10.535 -1.798 1.00 95.38 80 GLN A C 1
ATOM 632 O O . GLN A 1 80 ? 9.071 -11.338 -0.930 1.00 95.38 80 GLN A O 1
ATOM 637 N N . GLU A 1 81 ? 8.787 -10.418 -2.964 1.00 91.25 81 GLU A N 1
ATOM 638 C CA . GLU A 1 81 ? 7.695 -11.279 -3.408 1.00 91.25 81 GLU A CA 1
ATOM 639 C C . GLU A 1 81 ? 8.086 -11.874 -4.755 1.00 91.25 81 GLU A C 1
ATOM 641 O O . GLU A 1 81 ? 8.436 -11.145 -5.688 1.00 91.25 81 GLU A O 1
ATOM 646 N N . ASP A 1 82 ? 8.074 -13.205 -4.823 1.00 87.06 82 ASP A N 1
ATOM 647 C CA . ASP A 1 82 ? 8.664 -13.971 -5.918 1.00 87.06 82 ASP A CA 1
ATOM 648 C C . ASP A 1 82 ? 10.114 -13.505 -6.188 1.00 87.06 82 ASP A C 1
ATOM 650 O O . ASP A 1 82 ? 10.955 -13.506 -5.282 1.00 87.06 82 ASP A O 1
ATOM 654 N N . ASP A 1 83 ? 10.390 -13.042 -7.409 1.00 89.31 83 ASP A N 1
ATOM 655 C CA . ASP A 1 83 ? 11.698 -12.550 -7.853 1.00 89.31 83 ASP A CA 1
ATOM 656 C C . ASP A 1 83 ? 11.798 -11.010 -7.855 1.00 89.31 83 ASP A C 1
ATOM 658 O O . ASP A 1 83 ? 12.690 -10.431 -8.478 1.00 89.31 83 ASP A O 1
ATOM 662 N N . SER A 1 84 ? 10.865 -10.307 -7.203 1.00 90.25 84 SER A N 1
ATOM 663 C CA . SER A 1 84 ? 10.774 -8.843 -7.241 1.00 90.25 84 SER A CA 1
ATOM 664 C C . SER A 1 84 ? 10.750 -8.206 -5.856 1.00 90.25 84 SER A C 1
ATOM 666 O O . SER A 1 84 ? 10.071 -8.656 -4.938 1.00 90.25 84 SER A O 1
ATOM 668 N N . HIS A 1 85 ? 11.456 -7.081 -5.727 1.00 95.69 85 HIS A N 1
ATOM 669 C CA . HIS A 1 85 ? 11.319 -6.204 -4.568 1.00 95.69 85 HIS A CA 1
ATOM 670 C C . HIS A 1 85 ? 10.199 -5.199 -4.823 1.00 95.69 85 HIS A C 1
ATOM 672 O O . HIS A 1 85 ? 10.254 -4.414 -5.781 1.00 95.69 85 HIS A O 1
ATOM 678 N N . LEU A 1 86 ? 9.192 -5.219 -3.958 1.00 96.81 86 LEU A N 1
ATOM 679 C CA . LEU A 1 86 ? 8.017 -4.371 -4.060 1.00 96.81 86 LEU A CA 1
ATOM 680 C C . LEU A 1 86 ? 8.029 -3.299 -2.977 1.00 96.81 86 LEU A C 1
ATOM 682 O O . LEU A 1 86 ? 8.240 -3.580 -1.800 1.00 96.81 86 LEU A O 1
ATOM 686 N N . TYR A 1 87 ? 7.742 -2.067 -3.386 1.00 97.19 87 TYR A N 1
ATOM 687 C CA . TYR A 1 87 ? 7.321 -1.008 -2.484 1.00 97.19 87 TYR A CA 1
ATOM 688 C C . TYR A 1 87 ? 5.812 -1.115 -2.286 1.00 97.19 87 TYR A C 1
ATOM 690 O O . TYR A 1 87 ? 5.058 -1.042 -3.258 1.00 97.19 87 TYR A O 1
ATOM 698 N N . ASN A 1 88 ? 5.377 -1.258 -1.039 1.00 97.56 88 ASN A N 1
ATOM 699 C CA . ASN A 1 88 ? 3.982 -1.451 -0.667 1.00 97.56 88 ASN A CA 1
ATOM 700 C C . ASN A 1 88 ? 3.501 -0.277 0.168 1.00 97.56 88 ASN A C 1
ATOM 702 O O . ASN A 1 88 ? 3.949 -0.101 1.296 1.00 97.56 88 ASN A O 1
ATOM 706 N N . LEU A 1 89 ? 2.574 0.502 -0.371 1.00 96.31 89 LEU A N 1
ATOM 707 C CA . LEU A 1 89 ? 1.879 1.563 0.338 1.00 96.31 89 LEU A CA 1
ATOM 708 C C . LEU A 1 89 ? 0.628 0.979 1.008 1.00 96.31 89 LEU A C 1
ATOM 710 O O . LEU A 1 89 ? -0.222 0.400 0.331 1.00 96.31 89 LEU A O 1
ATOM 714 N N . LEU A 1 90 ? 0.539 1.104 2.332 1.00 95.12 90 LEU A N 1
ATOM 715 C CA . LEU A 1 90 ? -0.517 0.515 3.159 1.00 95.12 90 LEU A CA 1
ATOM 716 C C . LEU A 1 90 ? -1.610 1.557 3.410 1.00 95.12 90 LEU A C 1
ATOM 718 O O . LEU A 1 90 ? -1.336 2.610 3.985 1.00 95.12 90 LEU A O 1
ATOM 722 N N . LEU A 1 91 ? -2.839 1.276 2.984 1.00 94.19 91 LEU A N 1
ATOM 723 C CA . LEU A 1 91 ? -3.915 2.263 2.877 1.00 94.19 91 LEU A CA 1
ATOM 724 C C . LEU A 1 91 ? -5.215 1.744 3.491 1.00 94.19 91 LEU A C 1
ATOM 726 O O . LEU A 1 91 ? -5.482 0.543 3.500 1.00 94.19 91 LEU 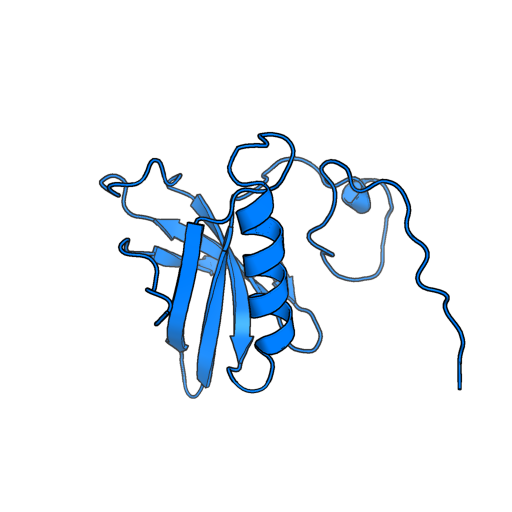A O 1
ATOM 730 N N . GLU A 1 92 ? -6.057 2.649 3.979 1.00 91.44 92 GLU A N 1
ATOM 731 C CA . GLU A 1 92 ? -7.424 2.315 4.384 1.00 91.44 92 GLU A CA 1
ATOM 732 C C . GLU A 1 92 ? -8.184 1.638 3.236 1.00 91.44 92 GLU A C 1
ATOM 734 O O . GLU A 1 92 ? -8.191 2.108 2.096 1.00 91.44 92 GLU A O 1
ATOM 739 N N . TYR A 1 93 ? -8.839 0.517 3.546 1.00 89.75 93 TYR A N 1
ATOM 740 C CA . TYR A 1 93 ? -9.732 -0.139 2.605 1.00 89.75 93 TYR A CA 1
ATOM 741 C C . TYR A 1 93 ? -11.100 0.552 2.606 1.00 89.75 93 TYR A C 1
ATOM 743 O O . TYR A 1 93 ? -11.878 0.416 3.549 1.00 89.75 93 TYR A O 1
ATOM 751 N N . ALA A 1 94 ? -11.414 1.277 1.534 1.00 81.81 94 ALA A N 1
ATOM 752 C CA . ALA A 1 94 ? -12.725 1.888 1.340 1.00 81.81 94 ALA A CA 1
ATOM 753 C C . ALA A 1 94 ? -13.684 0.888 0.665 1.00 81.81 94 ALA A C 1
ATOM 755 O O . ALA A 1 94 ? -13.668 0.724 -0.551 1.00 81.81 94 ALA A O 1
ATOM 756 N N . SER A 1 95 ? -14.525 0.211 1.455 1.00 62.22 95 SER A N 1
ATOM 757 C CA . SER A 1 95 ? -15.397 -0.888 1.000 1.00 62.22 95 SER A CA 1
ATOM 758 C C . SER A 1 95 ? -16.712 -0.469 0.324 1.00 62.22 95 SER A C 1
ATOM 760 O O . SER A 1 95 ? -17.587 -1.311 0.126 1.00 62.22 95 SER A O 1
ATOM 762 N N . VAL A 1 96 ? -16.899 0.805 -0.031 1.00 49.09 96 VAL A N 1
ATOM 763 C CA . VAL A 1 96 ? -18.212 1.308 -0.463 1.00 49.09 96 VAL A CA 1
ATOM 764 C C . VAL A 1 96 ? -18.098 2.130 -1.743 1.00 49.09 96 VAL A C 1
ATOM 766 O O . VAL A 1 96 ? -17.677 3.281 -1.699 1.00 49.09 96 VAL A O 1
ATOM 769 N N . GLY A 1 97 ? -18.508 1.500 -2.852 1.00 47.12 97 GLY A N 1
ATOM 770 C CA . GLY A 1 97 ? -18.988 2.095 -4.104 1.00 47.12 97 GLY A CA 1
ATOM 771 C C . GLY A 1 97 ? -18.260 3.352 -4.559 1.00 47.12 97 GLY A C 1
ATOM 772 O O . GLY A 1 97 ? -18.674 4.465 -4.228 1.00 47.12 97 GLY A O 1
ATOM 773 N N . SER A 1 98 ? -17.216 3.182 -5.366 1.00 45.09 98 SER A N 1
ATOM 774 C CA . SER A 1 98 ? -16.583 4.318 -6.029 1.00 45.09 98 SER A CA 1
ATOM 775 C C . SER A 1 98 ? -17.613 5.029 -6.910 1.00 45.09 98 SER A C 1
ATOM 777 O O . SER A 1 98 ? -18.496 4.405 -7.499 1.00 45.09 98 SER A O 1
ATOM 779 N N . VAL A 1 99 ? -17.484 6.344 -7.086 1.00 47.19 99 VAL A N 1
ATOM 780 C CA . VAL A 1 99 ? -18.208 7.063 -8.149 1.00 47.19 99 VAL A CA 1
ATOM 781 C C . VAL A 1 99 ? -17.926 6.429 -9.529 1.00 47.19 99 VAL A C 1
ATOM 783 O O . VAL A 1 99 ? -18.777 6.509 -10.413 1.00 47.19 99 VAL A O 1
ATOM 786 N N . ALA A 1 100 ? -16.801 5.715 -9.684 1.00 42.09 100 ALA A N 1
ATOM 787 C CA . ALA A 1 100 ? -16.479 4.895 -10.853 1.00 42.09 100 ALA A CA 1
ATOM 788 C 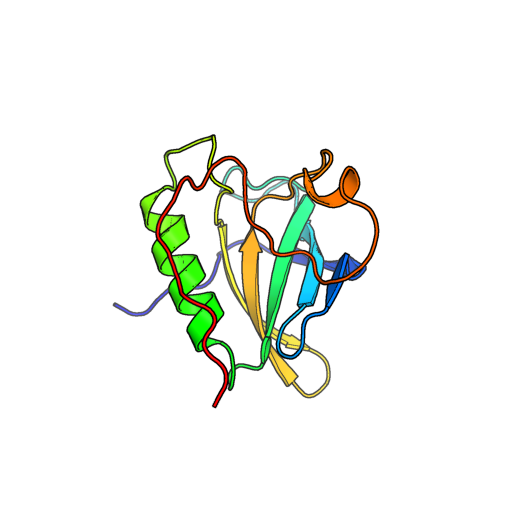C . ALA A 1 100 ? -17.414 3.684 -11.040 1.00 42.09 100 ALA A C 1
ATOM 790 O O . ALA A 1 100 ? -17.731 3.347 -12.173 1.00 42.09 100 ALA A O 1
ATOM 791 N N . ASP A 1 101 ? -17.954 3.085 -9.973 1.00 39.88 101 ASP A N 1
ATOM 792 C CA . ASP A 1 101 ? -18.906 1.965 -10.093 1.00 39.88 101 ASP A CA 1
ATOM 793 C C . ASP A 1 101 ? -20.249 2.410 -10.701 1.00 39.88 101 ASP A C 1
ATOM 795 O O . ASP A 1 101 ? -21.021 1.598 -11.209 1.00 39.88 101 ASP A O 1
ATOM 799 N N . ARG A 1 102 ? -20.532 3.720 -10.690 1.00 42.50 102 ARG A N 1
ATOM 800 C CA . ARG A 1 102 ? -21.701 4.324 -11.352 1.00 42.50 102 ARG A CA 1
ATOM 801 C C . ARG A 1 102 ? -21.413 4.826 -12.768 1.00 42.50 102 ARG A C 1
ATOM 803 O O . ARG A 1 102 ? -22.352 5.163 -13.487 1.00 42.50 102 ARG A O 1
ATOM 810 N N . LEU A 1 103 ? -20.147 4.897 -13.164 1.00 39.97 103 LEU A N 1
ATOM 811 C CA . LEU A 1 103 ? -19.692 5.361 -14.471 1.00 39.97 103 LEU A CA 1
ATOM 812 C C . LEU A 1 103 ? -19.067 4.167 -15.180 1.00 39.97 103 LEU A C 1
ATOM 814 O O . LEU A 1 103 ? -17.864 3.947 -15.125 1.00 39.97 103 LEU A O 1
ATOM 818 N N . GLY A 1 104 ? -19.945 3.358 -15.770 1.00 33.19 104 GLY A N 1
ATOM 819 C CA . GLY A 1 104 ? -19.601 2.085 -16.377 1.00 33.19 104 GLY A CA 1
ATOM 820 C C . GLY A 1 104 ? -18.375 2.134 -17.285 1.00 33.19 104 GLY A C 1
ATOM 821 O O . GLY A 1 104 ? -18.157 3.091 -18.018 1.00 33.19 104 GLY A O 1
ATOM 822 N N . GLU A 1 105 ? -17.654 1.019 -17.241 1.00 47.09 105 GLU A N 1
ATOM 823 C CA . GLU A 1 105 ? -16.691 0.544 -18.226 1.00 47.09 105 GLU A CA 1
ATOM 824 C C . GLU A 1 105 ? -15.519 1.471 -18.595 1.00 47.09 105 GLU A C 1
ATOM 826 O O . GLU A 1 105 ? -15.663 2.514 -19.225 1.00 47.09 105 GLU A O 1
ATOM 831 N N . ARG A 1 106 ? -14.321 0.898 -18.401 1.00 36.06 106 ARG A N 1
ATOM 832 C CA . ARG A 1 106 ? -13.003 1.269 -18.954 1.00 36.06 106 ARG A CA 1
ATOM 833 C C . ARG A 1 106 ? -12.148 2.166 -18.063 1.00 36.06 106 ARG A C 1
ATOM 835 O O . ARG A 1 106 ? -12.143 3.384 -18.175 1.00 36.06 106 ARG A O 1
ATOM 842 N N . GLY A 1 107 ? -11.257 1.484 -17.345 1.00 35.22 107 GLY A N 1
ATOM 843 C CA . GLY A 1 107 ? -9.917 1.989 -17.067 1.00 35.22 107 GLY A CA 1
ATOM 844 C C . GLY A 1 107 ? -9.657 2.256 -15.596 1.00 35.22 107 GLY A C 1
ATOM 845 O O . GLY A 1 107 ? -9.977 3.333 -15.131 1.00 35.22 107 GLY A O 1
ATOM 846 N N . LEU A 1 108 ? -8.996 1.284 -14.956 1.00 39.56 108 LEU A N 1
ATOM 847 C CA . LEU A 1 108 ? -8.166 1.390 -13.747 1.00 39.56 108 LEU A CA 1
ATOM 848 C C . LEU A 1 108 ? -8.840 1.963 -12.481 1.00 39.56 108 LEU A C 1
ATOM 850 O O . LEU A 1 108 ? -9.449 3.024 -12.523 1.00 39.56 108 LEU A O 1
ATOM 854 N N . PRO A 1 109 ? -8.672 1.335 -11.302 1.00 43.75 109 PRO A N 1
ATOM 855 C CA . PRO A 1 109 ? -9.002 2.001 -10.053 1.00 43.75 109 PRO A CA 1
ATOM 856 C C . PRO A 1 109 ? -7.975 3.113 -9.820 1.00 43.75 109 PRO A C 1
ATOM 858 O O . PRO A 1 109 ? -6.957 2.927 -9.155 1.00 43.75 109 PRO A O 1
ATOM 861 N N . GLU A 1 110 ? -8.229 4.284 -10.396 1.00 39.41 110 GLU A N 1
ATOM 862 C CA . GLU A 1 110 ? -7.687 5.521 -9.870 1.00 39.41 110 GLU A CA 1
ATOM 863 C C . GLU A 1 110 ? -8.259 5.642 -8.455 1.00 39.41 110 GLU A C 1
ATOM 865 O O . GLU A 1 110 ? -9.442 5.910 -8.251 1.00 39.41 110 GLU A O 1
ATOM 870 N N . PHE A 1 111 ? -7.422 5.296 -7.477 1.00 44.28 111 PHE A N 1
ATOM 871 C CA . PHE A 1 111 ? -7.684 5.284 -6.040 1.00 44.28 111 PHE A CA 1
ATOM 872 C C . PHE A 1 111 ? -7.849 6.714 -5.504 1.00 44.28 111 PHE A C 1
ATOM 874 O O . PHE A 1 111 ? -7.177 7.154 -4.577 1.00 44.28 111 PHE A O 1
ATOM 881 N N . GLN A 1 112 ? -8.708 7.496 -6.140 1.00 41.69 112 GLN A N 1
ATOM 882 C CA . GLN A 1 112 ? -8.981 8.857 -5.749 1.00 41.69 112 GLN A CA 1
ATOM 883 C C . GLN A 1 112 ? -10.478 9.049 -5.575 1.00 41.69 112 GLN A C 1
ATOM 885 O O . GLN A 1 112 ? -11.294 8.563 -6.352 1.00 41.69 112 GLN A O 1
ATOM 890 N N . LEU A 1 113 ? -10.776 9.886 -4.582 1.00 41.12 113 LEU A N 1
ATOM 891 C CA . LEU A 1 113 ? -11.996 10.669 -4.403 1.00 41.12 113 LEU A CA 1
ATOM 892 C C . LEU A 1 113 ? -12.956 10.177 -3.316 1.00 41.12 113 LEU A C 1
ATOM 894 O O . LEU A 1 113 ? -14.093 9.792 -3.568 1.00 41.12 113 LEU A O 1
ATOM 898 N N . LYS A 1 114 ? -12.571 10.468 -2.073 1.00 41.09 114 LYS A N 1
ATOM 899 C CA . LYS A 1 114 ? -13.487 11.134 -1.137 1.00 41.09 114 LYS A CA 1
ATOM 900 C C . LYS A 1 114 ? -13.208 12.656 -1.114 1.00 41.09 114 LYS A C 1
ATOM 902 O O . LYS A 1 114 ? -12.982 13.235 -0.069 1.00 41.09 114 LYS A O 1
ATOM 907 N N . TYR A 1 115 ? -13.292 13.307 -2.282 1.00 39.84 115 TYR A N 1
ATOM 908 C CA . TYR A 1 115 ? -13.095 14.752 -2.554 1.00 39.84 115 TYR A CA 1
ATOM 909 C C . TYR A 1 115 ? -11.656 15.223 -2.848 1.00 39.84 115 TYR A C 1
ATOM 911 O O . TYR A 1 115 ? -10.908 15.601 -1.956 1.00 39.84 115 TYR A O 1
ATOM 919 N N . PHE A 1 116 ? -11.324 15.358 -4.138 1.00 35.22 116 PHE A N 1
ATOM 920 C CA . PHE A 1 116 ? -10.336 16.333 -4.613 1.00 35.22 116 PHE A CA 1
ATOM 921 C C . PHE A 1 116 ? -10.993 17.206 -5.688 1.00 35.22 116 PHE A C 1
ATOM 923 O O . PHE A 1 116 ? -11.325 16.750 -6.782 1.00 35.22 116 PHE A O 1
ATOM 930 N N . HIS A 1 117 ? -11.276 18.461 -5.339 1.00 29.62 117 HIS A N 1
ATOM 931 C CA . HIS A 1 117 ? -11.859 19.449 -6.239 1.00 29.62 117 HIS A CA 1
ATOM 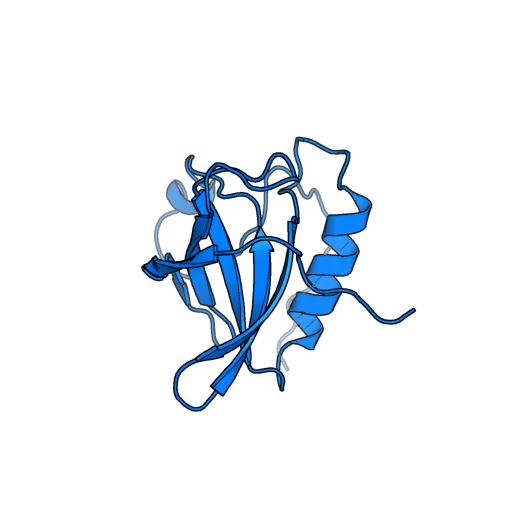932 C C . HIS A 1 117 ? -10.724 20.264 -6.887 1.00 29.62 117 HIS A C 1
ATOM 934 O O . HI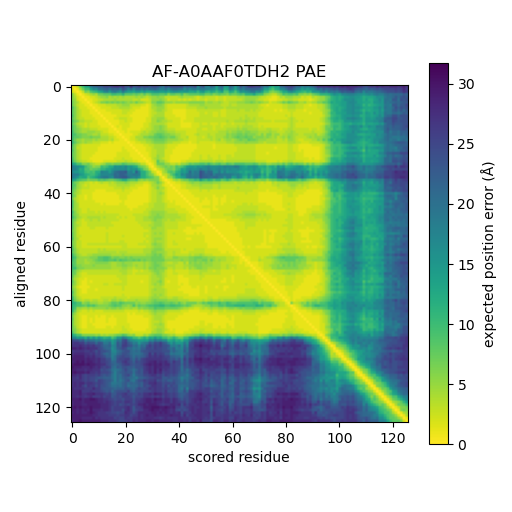S A 1 117 ? -10.035 21.010 -6.205 1.00 29.62 117 HIS A O 1
ATOM 940 N N . ARG A 1 118 ? -10.603 20.134 -8.217 1.00 33.94 118 ARG A N 1
ATOM 941 C CA . ARG A 1 118 ? -10.054 21.099 -9.196 1.00 33.94 118 ARG A CA 1
ATOM 942 C C . ARG A 1 118 ? -8.589 21.564 -9.058 1.00 33.94 118 ARG A C 1
ATOM 944 O O . ARG A 1 118 ? -8.267 22.509 -8.350 1.00 33.94 118 ARG A O 1
ATOM 951 N N . GLY A 1 119 ? -7.755 21.041 -9.955 1.00 25.27 119 GLY A N 1
ATOM 952 C CA . GLY A 1 119 ? -6.504 21.659 -10.395 1.00 25.27 119 GLY A CA 1
ATOM 953 C C . GLY A 1 119 ? -6.037 21.000 -11.689 1.00 25.27 119 GLY A C 1
ATOM 954 O O . GLY A 1 119 ? -5.490 19.910 -11.657 1.00 25.27 119 GLY A O 1
ATOM 955 N N . ASN A 1 120 ? -6.351 21.625 -12.822 1.00 37.19 120 ASN A N 1
ATOM 956 C CA . ASN A 1 120 ? -6.096 21.151 -14.183 1.00 37.19 120 ASN A CA 1
ATOM 957 C C . ASN A 1 120 ? -4.709 20.502 -14.369 1.00 37.19 120 ASN A C 1
ATOM 959 O O . ASN A 1 120 ? -3.704 21.179 -14.166 1.00 37.19 120 ASN A O 1
ATOM 963 N N . LEU A 1 121 ? -4.646 19.276 -14.905 1.00 30.72 121 LEU A N 1
ATOM 964 C CA . LEU A 1 121 ? -3.525 18.899 -15.764 1.00 30.72 121 LEU A CA 1
ATOM 965 C C . LEU A 1 121 ? -4.056 18.509 -17.140 1.00 30.72 121 LEU A C 1
ATOM 967 O O . LEU A 1 121 ? -4.774 17.534 -17.348 1.00 30.72 121 LEU A O 1
ATOM 971 N N . VAL A 1 122 ? -3.749 19.417 -18.048 1.00 30.83 122 VAL A N 1
ATOM 972 C CA . VAL A 1 122 ? -4.098 19.458 -19.451 1.00 30.83 122 VAL A CA 1
ATOM 973 C C . VAL A 1 122 ? -3.602 18.186 -20.137 1.00 30.83 122 VAL A C 1
ATOM 975 O O . VAL A 1 122 ? -2.417 17.865 -20.100 1.00 30.83 122 VAL A O 1
ATOM 978 N N . LYS A 1 123 ? -4.517 17.488 -20.813 1.00 34.22 123 LYS A N 1
ATOM 979 C CA . LYS A 1 123 ? -4.156 16.653 -21.956 1.00 34.22 123 LYS A CA 1
ATOM 980 C C . LYS A 1 123 ? -3.569 17.569 -23.025 1.00 34.22 123 LYS A C 1
ATOM 982 O O . LYS A 1 123 ? -4.306 18.390 -23.561 1.00 34.22 123 LYS A O 1
ATOM 987 N N . THR A 1 124 ? -2.318 17.365 -23.407 1.00 33.25 124 THR A N 1
ATOM 988 C CA . THR A 1 124 ? -1.883 17.649 -24.778 1.00 33.25 124 THR A CA 1
ATOM 989 C C . THR A 1 124 ? -0.967 16.537 -25.255 1.00 33.25 124 THR A C 1
ATOM 991 O O . THR A 1 124 ? 0.072 16.271 -24.660 1.00 33.25 124 THR A O 1
ATOM 994 N N . HIS A 1 125 ? -1.437 15.886 -26.318 1.00 30.77 125 HIS A N 1
ATOM 995 C CA . HIS A 1 125 ? -0.709 15.020 -27.238 1.00 30.77 125 HIS A CA 1
ATOM 996 C C . HIS A 1 125 ? 0.600 15.645 -27.739 1.00 30.77 125 HIS A C 1
ATOM 998 O O . HIS A 1 125 ? 0.659 16.860 -27.934 1.00 30.77 125 HIS A O 1
ATOM 1004 N N . GLY A 1 126 ? 1.570 14.782 -28.054 1.00 32.72 126 GLY A N 1
ATOM 1005 C CA . GLY A 1 126 ? 2.810 15.097 -28.764 1.00 32.72 126 GLY A CA 1
ATOM 1006 C C . GLY A 1 126 ? 3.877 14.067 -28.461 1.00 32.72 126 GLY A C 1
ATOM 1007 O O . GLY A 1 126 ? 4.619 14.307 -27.489 1.00 32.72 126 GLY A O 1
#

Foldseek 3Di:
DPFDAFPWDKDWDAWPWDDPFKTKTKIATDPPRPPPADRIWIKIKGFPVPCPVVVVVLVVQVVCCVPPLGKHWSGWDWDDDDPTTMIITTIHDDPDDDPVNVVDDDDTPPVDDSDDDDDDDDDDDD